Protein AF-A0A527HML2-F1 (afdb_monomer)

Solvent-accessible surface area (backbone atoms only — not comparable to full-atom values): 4523 Å² total; per-residue (Å²): 118,61,56,66,72,42,30,52,43,32,66,53,57,90,60,93,46,78,80,73,55,40,55,44,81,51,73,57,82,92,67,54,81,79,76,63,89,81,66,83,73,43,50,62,47,72,71,57,49,51,54,52,50,54,53,27,51,56,30,48,75,70,69,63,49,41,77,41,79,67,80,123

Secondary structure (DSSP, 8-state):
---HHHHHHTT--SS-----SSEEEE--TTTS----TT-------HHHHHHHHHHHHHHHHTT--EEEE---

Radius of gyration: 14.09 Å; Cα contacts (8 Å, |Δi|>4): 71; chains: 1; bounding box: 29×30×32 Å

Sequence (72 aa):
SIPEIERHRAGLDPMPLWVMVDEYNHDILEASAYFEPGARIGAFSPSFHKKIMFAFTAVVRTGQSKAIPRAD

Mean predicted aligned error: 6.32 Å

Structure (mmCIF, N/CA/C/O backbone):
data_AF-A0A527HML2-F1
#
_entry.id   AF-A0A527HML2-F1
#
loop_
_atom_site.group_PDB
_atom_site.id
_atom_site.type_symbol
_atom_site.label_atom_id
_atom_site.label_alt_id
_atom_site.label_comp_id
_atom_site.label_asym_id
_atom_site.label_entity_id
_atom_site.label_seq_id
_atom_site.pdbx_PDB_ins_code
_atom_site.Cartn_x
_atom_site.Cartn_y
_atom_site.Cartn_z
_atom_site.occupancy
_atom_site.B_iso_or_equiv
_atom_site.auth_seq_id
_atom_site.auth_comp_id
_atom_site.auth_asym_id
_atom_site.auth_atom_id
_atom_site.pdbx_PDB_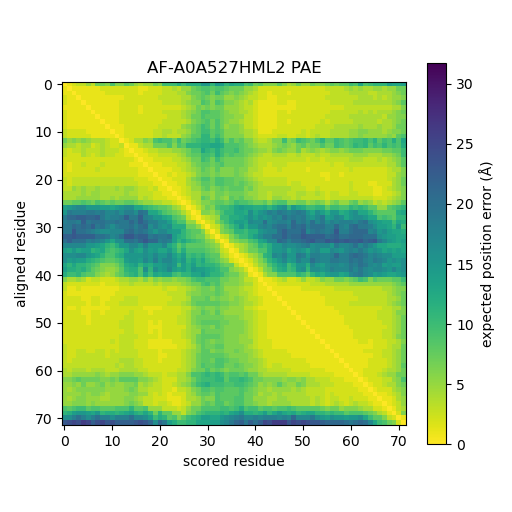model_num
ATOM 1 N N . SER A 1 1 ? 0.843 10.976 -3.868 1.00 85.00 1 SER A N 1
ATOM 2 C CA . SER A 1 1 ? 1.010 10.276 -5.157 1.00 85.00 1 SER A CA 1
ATOM 3 C C . SER A 1 1 ? 2.074 9.201 -5.011 1.00 85.00 1 SER A C 1
ATOM 5 O O . SER A 1 1 ? 2.969 9.345 -4.180 1.00 85.00 1 SER A O 1
ATOM 7 N N . ILE A 1 2 ? 1.969 8.109 -5.770 1.00 94.06 2 ILE A N 1
ATOM 8 C CA . ILE A 1 2 ? 2.979 7.037 -5.767 1.00 94.06 2 ILE A CA 1
ATOM 9 C C . ILE A 1 2 ? 4.215 7.488 -6.567 1.00 94.06 2 ILE A C 1
ATOM 11 O O . ILE A 1 2 ? 4.029 7.955 -7.695 1.00 94.06 2 ILE A O 1
ATOM 15 N N . PRO A 1 3 ? 5.452 7.372 -6.036 1.00 95.19 3 PRO A N 1
ATOM 16 C CA . PRO A 1 3 ? 6.674 7.735 -6.760 1.00 95.19 3 PRO A CA 1
ATOM 17 C C . PRO A 1 3 ? 6.824 6.963 -8.073 1.00 95.19 3 PRO A C 1
ATOM 19 O O . PRO A 1 3 ? 6.461 5.795 -8.141 1.00 95.19 3 PRO A O 1
ATOM 22 N N . GLU A 1 4 ? 7.400 7.584 -9.100 1.00 95.50 4 GLU A N 1
ATOM 23 C CA . GLU A 1 4 ? 7.534 6.979 -10.437 1.00 95.50 4 GLU A CA 1
ATOM 24 C C . GLU A 1 4 ? 8.253 5.631 -10.427 1.00 95.50 4 GLU A C 1
ATOM 26 O O . GLU A 1 4 ? 7.741 4.664 -10.984 1.00 95.50 4 GLU A O 1
ATOM 31 N N . ILE A 1 5 ? 9.363 5.532 -9.691 1.00 95.69 5 ILE A N 1
ATOM 32 C CA . ILE A 1 5 ? 10.101 4.274 -9.527 1.00 95.69 5 ILE A CA 1
ATOM 33 C C . ILE A 1 5 ? 9.241 3.154 -8.924 1.00 95.69 5 ILE A C 1
ATOM 35 O O . ILE A 1 5 ? 9.415 1.989 -9.263 1.00 95.69 5 ILE A O 1
ATOM 39 N N . GLU A 1 6 ? 8.297 3.492 -8.045 1.00 96.44 6 GLU A N 1
ATOM 40 C CA . GLU A 1 6 ? 7.396 2.520 -7.425 1.00 96.44 6 GLU A CA 1
ATOM 41 C C . GLU A 1 6 ? 6.285 2.098 -8.390 1.00 96.44 6 GLU A C 1
ATOM 43 O O . GLU A 1 6 ? 5.937 0.922 -8.425 1.00 96.44 6 GLU A O 1
ATOM 48 N N . ARG A 1 7 ? 5.786 3.014 -9.234 1.00 94.38 7 ARG A N 1
ATOM 49 C CA . ARG A 1 7 ? 4.824 2.679 -10.300 1.00 94.38 7 ARG A CA 1
ATOM 50 C C . ARG A 1 7 ? 5.439 1.737 -11.332 1.00 94.38 7 ARG A C 1
ATOM 52 O O . ARG A 1 7 ? 4.817 0.741 -11.675 1.00 94.38 7 ARG A O 1
ATOM 59 N N . HIS A 1 8 ? 6.675 2.016 -11.747 1.00 93.44 8 HIS A N 1
ATOM 60 C CA . HIS A 1 8 ? 7.407 1.183 -12.699 1.00 93.44 8 HIS A CA 1
ATOM 61 C C . HIS A 1 8 ? 7.704 -0.216 -12.139 1.00 93.44 8 HIS A C 1
ATOM 63 O O . HIS A 1 8 ? 7.459 -1.220 -12.798 1.00 93.44 8 HIS A O 1
ATOM 69 N N . ARG A 1 9 ? 8.155 -0.315 -10.879 1.00 93.56 9 ARG A N 1
ATOM 70 C CA . ARG A 1 9 ? 8.357 -1.616 -10.210 1.00 93.56 9 ARG A CA 1
ATOM 71 C C . ARG A 1 9 ? 7.064 -2.425 -10.081 1.00 93.56 9 ARG A C 1
ATOM 73 O O . ARG A 1 9 ? 7.100 -3.649 -10.185 1.00 93.56 9 ARG A O 1
ATOM 80 N N . ALA A 1 10 ? 5.939 -1.743 -9.868 1.00 91.75 10 ALA A N 1
ATOM 81 C CA . ALA A 1 10 ? 4.616 -2.353 -9.825 1.00 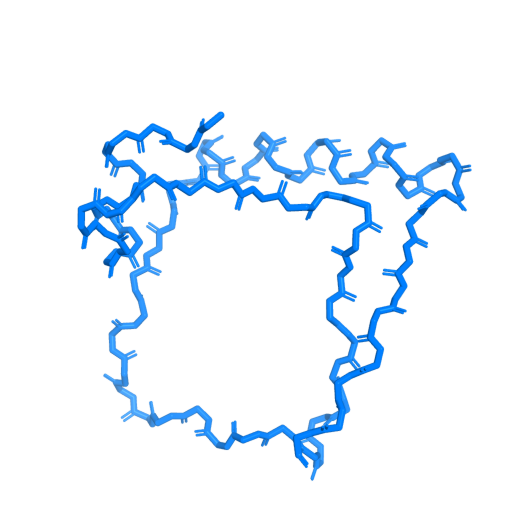91.75 10 ALA A CA 1
ATOM 82 C C . ALA A 1 10 ? 4.053 -2.710 -11.216 1.00 91.75 10 ALA A C 1
ATOM 84 O O . ALA A 1 10 ? 3.046 -3.407 -11.281 1.00 91.75 10 ALA A O 1
ATOM 85 N N . GLY A 1 11 ? 4.686 -2.274 -12.312 1.00 92.12 11 GLY A N 1
ATOM 86 C CA . GLY A 1 11 ? 4.165 -2.450 -13.672 1.00 92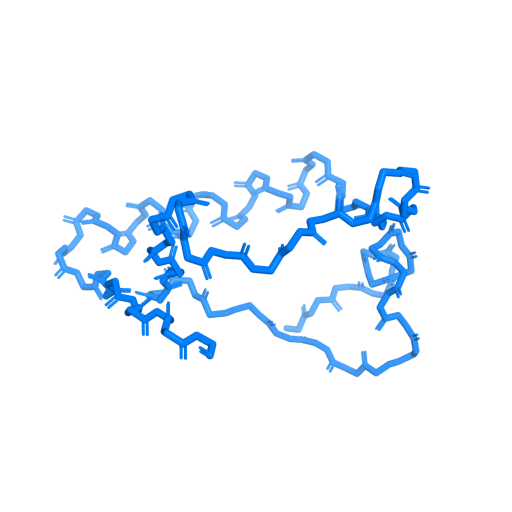.12 11 GLY A CA 1
ATOM 87 C C . GLY A 1 11 ? 2.879 -1.659 -13.933 1.00 92.12 11 GLY A C 1
ATOM 88 O O . GLY A 1 11 ? 2.035 -2.098 -14.708 1.00 92.12 11 GLY A O 1
ATOM 89 N N . LEU A 1 12 ? 2.696 -0.533 -13.234 1.00 90.81 12 LEU A N 1
ATOM 90 C CA . LEU A 1 12 ? 1.493 0.310 -13.273 1.00 90.81 12 LEU A CA 1
ATOM 91 C C . LEU A 1 12 ? 1.767 1.714 -13.854 1.00 90.81 12 LEU A C 1
ATOM 93 O O . LEU A 1 12 ? 0.958 2.632 -13.709 1.00 90.81 12 LEU A O 1
ATOM 97 N N . ASP A 1 13 ? 2.931 1.924 -14.461 1.00 86.56 13 ASP A N 1
ATOM 98 C CA . ASP A 1 13 ? 3.279 3.123 -15.221 1.00 86.56 13 ASP A CA 1
ATOM 99 C C . ASP A 1 13 ? 2.584 3.145 -16.604 1.00 86.56 13 ASP A C 1
ATOM 101 O O . ASP A 1 13 ? 2.231 2.092 -17.131 1.00 86.56 13 ASP A O 1
ATOM 105 N N . PRO A 1 14 ? 2.324 4.328 -17.208 1.00 91.25 14 PRO A N 1
ATOM 106 C CA . PRO A 1 14 ? 2.768 5.674 -16.820 1.00 91.25 14 PRO A CA 1
ATOM 107 C C . PRO A 1 14 ? 1.766 6.481 -15.975 1.00 91.25 14 PRO A C 1
ATOM 109 O O . PRO A 1 14 ? 2.061 7.621 -15.608 1.00 91.25 14 PRO A O 1
ATOM 112 N N . MET A 1 15 ? 0.588 5.937 -15.662 1.00 89.50 15 MET A N 1
ATOM 113 C CA . MET A 1 15 ? -0.494 6.717 -15.053 1.00 89.50 15 MET A CA 1
ATOM 114 C C . MET A 1 15 ? -0.164 7.200 -13.622 1.00 89.50 15 MET A C 1
ATOM 116 O O . MET A 1 15 ? 0.541 6.513 -12.878 1.00 89.50 15 MET A O 1
ATOM 120 N N . PRO A 1 16 ? -0.655 8.379 -13.190 1.00 90.25 16 PRO A N 1
ATOM 121 C CA . PRO A 1 16 ? -0.599 8.781 -11.788 1.00 90.25 16 PRO A CA 1
ATOM 122 C C . PRO A 1 16 ? -1.414 7.822 -10.913 1.00 90.25 16 PRO A C 1
ATOM 124 O O . PRO A 1 16 ? -2.546 7.491 -11.247 1.00 90.25 16 PRO A O 1
ATOM 127 N N . LEU A 1 17 ? -0.858 7.424 -9.767 1.00 92.25 17 LEU A N 1
ATOM 128 C CA . LEU A 1 17 ? -1.501 6.486 -8.841 1.00 92.25 17 LEU A CA 1
ATOM 129 C C . LEU A 1 17 ? -1.650 7.079 -7.437 1.00 92.25 17 LEU A C 1
ATOM 131 O O . LEU A 1 17 ? -0.858 7.931 -6.997 1.00 92.25 17 LEU A O 1
ATOM 135 N N . TRP A 1 18 ? -2.624 6.540 -6.710 1.00 93.56 18 TRP A N 1
ATOM 136 C CA . TRP A 1 18 ? -2.839 6.722 -5.278 1.00 93.56 18 TRP A CA 1
ATOM 137 C C . TRP A 1 18 ? -3.182 5.378 -4.622 1.00 93.56 18 TRP A C 1
ATOM 139 O O . TRP A 1 18 ? -3.535 4.420 -5.302 1.00 93.56 18 TRP A O 1
ATOM 149 N N . VAL A 1 19 ? -3.054 5.314 -3.298 1.00 91.81 19 VAL A N 1
ATOM 150 C CA . VAL A 1 19 ? -3.471 4.166 -2.482 1.00 91.81 19 VAL A CA 1
ATOM 151 C C . VAL A 1 19 ? -4.481 4.681 -1.466 1.00 91.81 19 VAL A C 1
ATOM 153 O O . VAL A 1 19 ? -4.189 5.650 -0.764 1.00 91.81 19 VAL A O 1
ATOM 156 N N . MET A 1 20 ? -5.651 4.048 -1.407 1.00 94.12 20 MET A N 1
ATOM 157 C CA . MET A 1 20 ? -6.620 4.242 -0.327 1.00 94.12 20 MET A CA 1
ATOM 158 C C . MET A 1 20 ? -6.171 3.367 0.846 1.00 94.12 20 MET A C 1
ATOM 160 O O . MET A 1 20 ? -5.936 2.176 0.665 1.00 94.12 20 MET A O 1
ATOM 164 N N . VAL A 1 21 ? -5.928 3.975 2.008 1.00 94.56 21 VAL A N 1
ATOM 165 C CA . VAL A 1 21 ? -5.368 3.293 3.198 1.00 94.56 21 VAL A CA 1
ATOM 166 C C . VAL A 1 21 ? -6.409 3.063 4.291 1.00 94.56 21 VAL A C 1
ATOM 168 O O . VAL A 1 21 ? -6.117 2.447 5.308 1.00 94.56 21 VAL A O 1
ATOM 171 N N . ASP A 1 22 ? -7.604 3.596 4.106 1.00 93.94 22 ASP A N 1
ATOM 172 C CA . ASP A 1 22 ? -8.785 3.373 4.926 1.00 93.94 22 ASP A CA 1
ATOM 173 C C . ASP A 1 22 ? -9.669 2.259 4.374 1.00 93.94 22 ASP A C 1
ATOM 175 O O . ASP A 1 22 ? -10.446 1.685 5.122 1.00 93.94 22 ASP A O 1
ATOM 179 N N . GLU A 1 23 ? -9.508 1.882 3.112 1.00 91.94 23 GLU A N 1
ATOM 180 C CA . GLU A 1 23 ? -10.251 0.795 2.485 1.00 91.94 23 GLU A CA 1
ATOM 181 C C . GLU A 1 23 ? -9.344 -0.404 2.199 1.00 91.94 23 GLU A C 1
ATOM 183 O O . GLU A 1 23 ? -8.213 -0.254 1.735 1.00 91.94 23 GLU A O 1
ATOM 188 N N . TYR A 1 24 ? -9.844 -1.612 2.453 1.00 89.06 24 TYR A N 1
ATOM 189 C CA . TYR A 1 24 ? -9.193 -2.847 2.020 1.00 89.06 24 TYR A CA 1
ATOM 190 C C . TYR A 1 24 ? -10.210 -3.806 1.411 1.00 89.06 24 TYR A C 1
ATOM 192 O O . TYR A 1 24 ? -11.345 -3.908 1.879 1.00 89.06 24 TYR A O 1
ATOM 200 N N . ASN A 1 25 ? -9.797 -4.519 0.365 1.00 84.88 25 ASN A N 1
ATOM 201 C CA . ASN A 1 25 ? -10.624 -5.564 -0.224 1.00 84.88 25 ASN A CA 1
ATOM 202 C C . ASN A 1 25 ? -10.654 -6.763 0.725 1.00 84.88 25 ASN A C 1
ATOM 204 O O . ASN A 1 25 ? -9.607 -7.211 1.199 1.00 84.88 25 ASN A O 1
ATOM 208 N N . HIS A 1 26 ? -11.852 -7.267 0.998 1.00 79.88 26 HIS A N 1
ATOM 209 C CA . HIS A 1 26 ? -12.051 -8.487 1.766 1.00 79.88 26 HIS A CA 1
ATOM 210 C C . HIS A 1 26 ? -12.610 -9.559 0.829 1.00 79.88 26 HIS A C 1
ATOM 212 O O . HIS A 1 26 ? -13.825 -9.649 0.651 1.00 79.88 26 HIS A O 1
ATOM 218 N N . ASP A 1 27 ? -11.713 -10.348 0.235 1.00 70.19 27 ASP A N 1
ATOM 219 C CA . ASP A 1 27 ? -12.081 -11.447 -0.658 1.00 70.19 27 ASP A CA 1
ATOM 220 C C . ASP A 1 27 ? -12.205 -12.767 0.102 1.00 70.19 27 ASP A C 1
ATOM 222 O O . ASP A 1 27 ? -11.359 -13.133 0.922 1.00 70.19 27 ASP A O 1
ATOM 226 N N . ILE A 1 28 ? -13.282 -13.487 -0.205 1.00 61.53 28 ILE A N 1
ATOM 227 C CA . ILE A 1 28 ? -13.484 -14.887 0.159 1.00 61.53 28 ILE A CA 1
ATOM 228 C C . ILE A 1 28 ? -12.916 -15.697 -1.014 1.00 61.53 28 ILE A C 1
ATOM 230 O O . ILE A 1 28 ? -13.316 -15.486 -2.160 1.00 61.53 28 ILE A O 1
ATOM 234 N N . LEU A 1 29 ? -11.929 -16.556 -0.742 1.00 57.31 29 LEU A N 1
ATOM 235 C CA . LEU A 1 29 ? -11.106 -17.246 -1.749 1.00 57.31 29 LEU A CA 1
ATOM 236 C C . LEU A 1 29 ? -11.948 -17.997 -2.795 1.00 57.31 29 LEU A C 1
ATOM 238 O O . LEU A 1 29 ? -11.551 -18.123 -3.947 1.00 57.31 29 LEU A O 1
ATOM 242 N N . GLU A 1 30 ? -1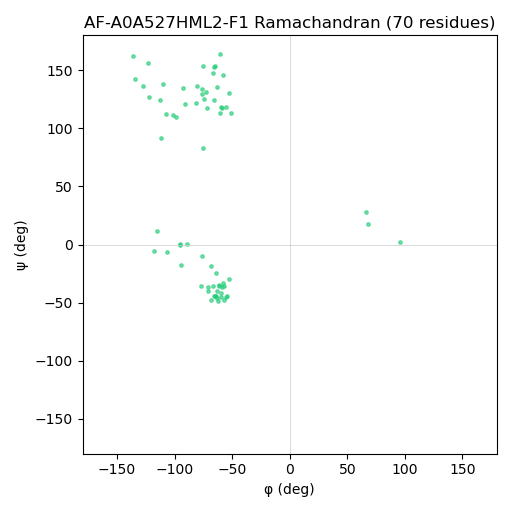3.125 -18.462 -2.391 1.00 58.06 30 GLU A N 1
ATOM 243 C CA . GLU A 1 30 ? -14.088 -19.208 -3.191 1.00 58.06 30 GLU A CA 1
ATOM 244 C C . GLU A 1 30 ? -14.752 -18.383 -4.312 1.00 58.06 30 GLU A C 1
ATOM 246 O O . GLU A 1 30 ? -15.299 -18.979 -5.237 1.00 58.06 30 GLU A O 1
ATOM 251 N N . ALA A 1 31 ? -14.710 -17.045 -4.249 1.00 57.78 31 ALA A N 1
ATOM 252 C CA . ALA A 1 31 ? -15.376 -16.147 -5.202 1.00 57.78 31 ALA A CA 1
ATOM 253 C C . ALA A 1 31 ? -14.421 -15.233 -5.993 1.00 57.78 31 ALA A C 1
ATOM 255 O O . ALA A 1 31 ? -14.871 -14.511 -6.877 1.00 57.78 31 ALA A O 1
ATOM 256 N N . SER A 1 32 ? -13.120 -15.247 -5.689 1.00 56.47 32 SER A N 1
ATOM 257 C CA . SER A 1 32 ? -12.145 -14.369 -6.345 1.00 56.47 32 SER A CA 1
ATOM 258 C C . SER A 1 32 ? -11.735 -14.923 -7.714 1.00 56.47 32 SER A C 1
ATOM 260 O O . SER A 1 32 ? -11.485 -16.125 -7.859 1.00 56.47 32 SER A O 1
ATOM 262 N N . ALA A 1 33 ? -11.653 -14.054 -8.728 1.00 56.12 33 ALA A N 1
ATOM 263 C CA . ALA A 1 33 ? -11.138 -14.415 -10.043 1.00 56.12 33 ALA A CA 1
ATOM 264 C C . ALA A 1 33 ? -9.749 -15.076 -9.930 1.00 56.12 33 ALA A C 1
ATOM 266 O O . ALA A 1 33 ? -8.841 -14.578 -9.266 1.00 56.12 33 ALA A O 1
ATOM 267 N N . TYR A 1 34 ? -9.593 -16.224 -10.591 1.00 58.34 34 TYR A N 1
ATOM 268 C CA . TYR A 1 34 ? -8.366 -17.017 -10.621 1.00 58.34 34 TYR A CA 1
ATOM 269 C C . TYR A 1 34 ? -7.160 -16.137 -10.995 1.00 58.34 34 TYR A C 1
ATOM 271 O O . TYR A 1 34 ? -7.071 -15.656 -12.125 1.00 58.34 34 TYR A O 1
ATOM 279 N N . PHE A 1 35 ? -6.222 -15.925 -10.063 1.00 61.53 35 PHE A N 1
ATOM 280 C CA . PHE A 1 35 ? -4.936 -15.314 -10.399 1.00 61.53 35 PHE A CA 1
ATOM 281 C C . PHE A 1 35 ? -4.245 -16.197 -11.437 1.00 61.53 35 PHE A C 1
ATOM 283 O O . PHE A 1 35 ? -3.951 -17.359 -11.157 1.00 61.53 35 PHE A O 1
ATOM 290 N N . GLU A 1 36 ? -3.996 -15.657 -12.629 1.00 64.56 36 GLU A N 1
ATOM 291 C CA . GLU A 1 36 ? -3.358 -16.401 -13.711 1.00 64.56 36 GLU A CA 1
ATOM 292 C C . GLU A 1 36 ? -1.974 -16.903 -13.240 1.00 64.56 36 GLU A C 1
ATOM 294 O O . GLU A 1 36 ? -1.108 -16.090 -12.885 1.00 64.56 36 GLU A O 1
ATOM 299 N N . PRO A 1 37 ? -1.742 -18.229 -13.174 1.00 61.78 37 PRO A N 1
ATOM 300 C CA . PRO A 1 37 ? -0.487 -18.779 -12.690 1.00 61.78 37 PRO A CA 1
ATOM 301 C C . PRO A 1 37 ? 0.665 -18.301 -13.573 1.00 61.78 37 PRO A C 1
ATOM 303 O O . PRO A 1 37 ? 0.758 -18.655 -14.745 1.00 61.78 37 PRO A O 1
ATOM 306 N N . GLY A 1 38 ? 1.553 -17.483 -13.007 1.00 63.94 38 GLY A N 1
ATOM 307 C CA . GLY A 1 38 ? 2.682 -16.903 -13.736 1.00 63.94 38 GLY A CA 1
ATOM 308 C C . GLY A 1 38 ? 2.449 -15.493 -14.283 1.00 63.94 38 GLY A C 1
ATOM 309 O O . GLY A 1 38 ? 3.376 -14.938 -14.880 1.00 63.94 38 GLY A O 1
ATOM 310 N N . ALA A 1 39 ? 1.288 -14.874 -14.031 1.00 70.00 39 ALA A N 1
ATOM 311 C CA . ALA A 1 39 ? 1.138 -13.437 -14.221 1.00 70.00 39 ALA A CA 1
ATOM 312 C C . ALA A 1 39 ? 2.218 -12.711 -13.412 1.00 70.00 39 ALA A C 1
ATOM 314 O O . ALA A 1 39 ? 2.300 -12.815 -12.185 1.00 70.00 39 ALA A O 1
ATOM 315 N N . ARG A 1 40 ? 3.088 -11.978 -14.111 1.00 63.78 40 ARG A N 1
ATOM 316 C CA . ARG A 1 40 ? 4.081 -11.114 -13.474 1.00 63.78 40 ARG A CA 1
ATOM 317 C C . ARG A 1 40 ? 3.372 -9.873 -12.954 1.00 63.78 40 ARG A C 1
ATOM 319 O O . ARG A 1 40 ? 3.355 -8.841 -13.615 1.00 63.78 40 ARG A O 1
ATOM 326 N N . ILE A 1 41 ? 2.785 -9.987 -11.771 1.00 76.12 41 ILE A N 1
ATOM 327 C CA . ILE A 1 41 ? 2.334 -8.824 -11.016 1.00 76.12 41 ILE A CA 1
ATOM 328 C C . ILE A 1 41 ? 3.607 -8.142 -10.506 1.00 76.12 41 ILE A C 1
ATOM 330 O O . ILE A 1 41 ? 4.409 -8.761 -9.802 1.00 76.12 41 ILE A O 1
ATOM 334 N N . GLY A 1 42 ? 3.849 -6.901 -10.928 1.00 87.38 42 GLY A N 1
ATOM 335 C CA . GLY A 1 42 ? 4.960 -6.117 -10.399 1.00 87.38 42 GLY A CA 1
ATOM 336 C C . GLY A 1 42 ? 4.819 -5.917 -8.887 1.00 87.38 42 GLY A C 1
ATOM 337 O O . GLY A 1 42 ? 3.752 -6.114 -8.306 1.00 87.38 42 GLY A O 1
ATOM 338 N N . ALA A 1 43 ? 5.897 -5.513 -8.223 1.00 91.50 43 ALA A N 1
ATOM 339 C CA . ALA A 1 43 ? 5.908 -5.350 -6.774 1.00 91.50 43 ALA A CA 1
ATOM 340 C C . ALA A 1 43 ? 6.410 -3.965 -6.383 1.00 91.50 43 ALA A C 1
ATOM 342 O O . ALA A 1 43 ? 7.434 -3.501 -6.879 1.00 91.50 43 ALA A O 1
ATOM 343 N N . PHE A 1 44 ? 5.739 -3.327 -5.427 1.00 94.19 44 PHE A N 1
ATOM 344 C CA . PHE A 1 44 ? 6.3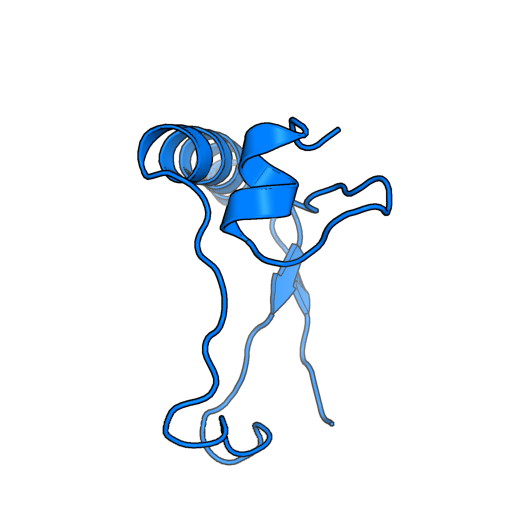23 -2.176 -4.747 1.00 94.19 44 PHE A CA 1
ATOM 345 C C . PHE A 1 44 ? 7.556 -2.591 -3.943 1.00 94.19 44 PHE A C 1
ATOM 347 O O . PHE A 1 44 ? 7.675 -3.728 -3.479 1.00 94.19 44 PHE A O 1
ATOM 354 N N . SER A 1 45 ? 8.476 -1.655 -3.726 1.00 96.44 45 SER A N 1
ATOM 355 C CA . SER A 1 45 ? 9.645 -1.925 -2.899 1.00 96.44 45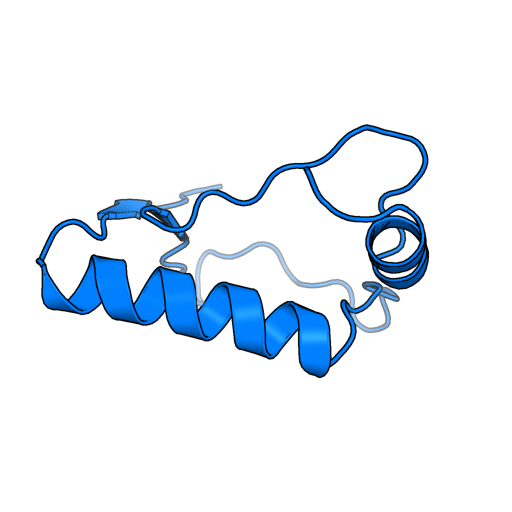 SER A CA 1
ATOM 356 C C . SER A 1 45 ? 9.263 -2.185 -1.437 1.00 96.44 45 SER A C 1
ATOM 358 O O . SER A 1 45 ? 8.277 -1.627 -0.941 1.00 96.44 45 SER A O 1
ATOM 360 N N . PRO A 1 46 ? 10.073 -2.955 -0.684 1.00 97.12 46 PRO A N 1
ATOM 361 C CA . PRO A 1 46 ? 9.811 -3.201 0.734 1.00 97.12 46 PRO A CA 1
ATOM 362 C C . PRO A 1 46 ? 9.710 -1.914 1.564 1.00 97.12 46 PRO A C 1
ATOM 364 O O . PRO A 1 46 ? 8.908 -1.823 2.494 1.00 97.12 46 PRO A O 1
ATOM 367 N N . SER A 1 47 ? 10.502 -0.892 1.226 1.00 97.19 47 SER A N 1
ATOM 368 C CA . SER A 1 47 ? 10.483 0.393 1.928 1.00 97.19 47 SER A CA 1
ATOM 369 C C . SER A 1 47 ? 9.211 1.187 1.632 1.00 97.19 47 SER A C 1
ATOM 371 O O . SER A 1 47 ? 8.672 1.824 2.538 1.00 97.19 47 SER A O 1
ATOM 373 N N . PHE A 1 48 ? 8.702 1.128 0.399 1.00 96.31 48 PHE A N 1
ATOM 374 C CA . PHE A 1 48 ? 7.422 1.728 0.044 1.00 96.31 48 PHE A CA 1
ATOM 375 C C . PHE A 1 48 ? 6.256 0.988 0.705 1.00 96.31 48 PHE A C 1
ATOM 377 O O . PHE A 1 48 ? 5.435 1.611 1.379 1.00 96.31 48 PHE A O 1
ATOM 384 N N . HIS A 1 49 ? 6.247 -0.343 0.617 1.00 95.25 49 HIS A N 1
ATOM 385 C CA . HIS A 1 49 ? 5.252 -1.193 1.267 1.00 95.25 49 HIS A CA 1
ATOM 386 C C . HIS A 1 49 ? 5.170 -0.929 2.779 1.00 95.25 49 HIS A C 1
ATOM 388 O O . HIS A 1 49 ? 4.085 -0.722 3.319 1.00 95.25 49 HIS A O 1
ATOM 394 N N . LYS A 1 50 ? 6.315 -0.814 3.468 1.00 97.31 50 LYS A N 1
ATOM 395 C CA . LYS A 1 50 ? 6.356 -0.498 4.905 1.00 97.31 50 LYS A CA 1
ATOM 396 C C . LYS A 1 50 ? 5.684 0.839 5.245 1.00 97.31 50 LYS A C 1
ATOM 398 O O . LYS A 1 50 ? 5.032 0.938 6.283 1.00 97.31 50 LYS A O 1
ATOM 403 N N . LYS A 1 51 ? 5.816 1.860 4.389 1.00 96.38 51 LYS A N 1
ATOM 404 C CA . LYS A 1 51 ? 5.148 3.162 4.582 1.00 96.38 51 LYS A CA 1
ATOM 405 C C . LYS A 1 51 ? 3.630 3.031 4.475 1.00 96.38 51 LYS A C 1
ATOM 407 O O . LYS A 1 51 ? 2.924 3.564 5.327 1.00 96.38 51 LYS A O 1
ATOM 412 N N . ILE A 1 52 ? 3.147 2.291 3.474 1.00 95.62 52 ILE A N 1
ATOM 413 C CA . ILE A 1 52 ? 1.717 1.998 3.308 1.00 95.62 52 ILE A CA 1
ATOM 414 C C . ILE A 1 52 ? 1.189 1.250 4.533 1.00 95.62 52 ILE A C 1
ATOM 416 O O . ILE A 1 52 ? 0.167 1.636 5.089 1.00 95.62 52 ILE A O 1
ATOM 420 N N . MET A 1 53 ? 1.921 0.245 5.019 1.00 95.56 53 MET A N 1
ATOM 421 C CA . MET A 1 53 ? 1.487 -0.543 6.175 1.00 95.56 53 MET A CA 1
ATOM 422 C C . MET A 1 53 ? 1.451 0.242 7.476 1.00 95.56 53 MET A C 1
ATOM 424 O O . MET A 1 53 ? 0.539 0.050 8.281 1.00 95.56 53 MET A O 1
ATOM 428 N N . PHE A 1 54 ? 2.389 1.165 7.673 1.00 97.25 54 PHE A N 1
ATOM 429 C CA . PHE A 1 54 ? 2.340 2.073 8.811 1.00 97.25 54 PHE A CA 1
ATOM 430 C C . PHE A 1 54 ? 1.099 2.977 8.765 1.00 97.25 54 PHE A C 1
ATOM 432 O O . PHE A 1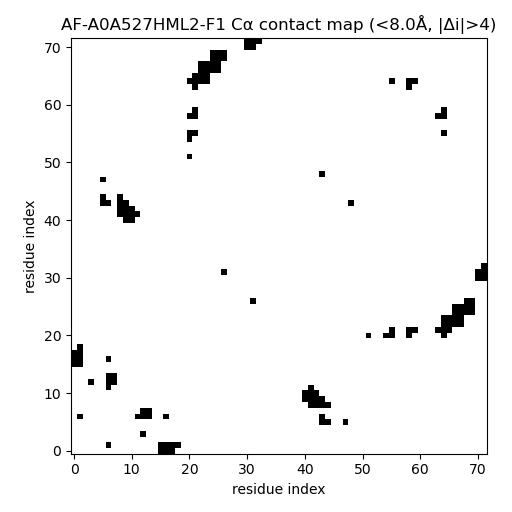 54 ? 0.396 3.093 9.768 1.00 97.25 54 PHE A O 1
ATOM 439 N N . ALA A 1 55 ? 0.797 3.562 7.600 1.00 96.12 55 ALA A N 1
ATOM 440 C CA . ALA A 1 55 ? -0.392 4.391 7.409 1.00 96.12 55 ALA A CA 1
ATOM 441 C C . ALA A 1 55 ? -1.687 3.589 7.620 1.00 96.12 55 ALA A C 1
ATOM 443 O O . ALA A 1 55 ? -2.533 3.997 8.408 1.00 96.12 55 ALA A O 1
ATOM 444 N N . PHE A 1 56 ? -1.795 2.412 7.002 1.00 95.88 56 PHE A N 1
ATOM 445 C CA . PHE A 1 56 ? -2.936 1.508 7.164 1.00 95.88 56 PHE A CA 1
ATOM 446 C C . PHE A 1 56 ? -3.157 1.127 8.635 1.00 95.88 56 PHE A C 1
ATOM 448 O O . PHE A 1 56 ? -4.256 1.260 9.164 1.00 95.88 56 PHE A O 1
ATOM 455 N N . THR A 1 57 ? -2.092 0.737 9.343 1.00 95.50 57 THR A N 1
ATOM 456 C CA . THR A 1 57 ? -2.178 0.353 10.763 1.00 95.50 57 THR A CA 1
ATOM 457 C C . THR A 1 57 ? -2.657 1.511 11.639 1.00 95.50 57 THR A C 1
ATOM 459 O O . THR A 1 57 ? -3.388 1.290 12.605 1.00 95.50 57 THR A O 1
ATOM 462 N N . ALA A 1 58 ? -2.266 2.748 11.321 1.00 96.75 58 ALA A N 1
ATOM 463 C CA . ALA A 1 58 ? -2.754 3.927 12.028 1.00 96.75 58 ALA A CA 1
ATOM 464 C C . ALA A 1 58 ? -4.273 4.107 11.855 1.00 96.75 58 ALA A C 1
ATOM 466 O O . ALA A 1 58 ? -4.950 4.398 12.836 1.00 96.75 58 ALA A O 1
ATOM 467 N N . VAL A 1 59 ? -4.810 3.861 10.654 1.00 96.31 59 VAL A N 1
ATOM 468 C CA . VAL A 1 59 ? -6.256 3.934 10.369 1.00 96.31 59 VAL A CA 1
ATOM 469 C C . VAL A 1 59 ? -7.035 2.787 11.020 1.00 96.31 59 VAL A C 1
ATOM 471 O O . VAL A 1 59 ? -8.101 2.996 11.597 1.00 96.31 59 VAL A O 1
ATOM 474 N N . VAL A 1 60 ? -6.489 1.569 11.004 1.00 93.75 60 VAL A N 1
ATOM 475 C CA . VAL A 1 60 ? -7.107 0.417 11.683 1.00 93.75 60 VAL A CA 1
ATOM 476 C C . VAL A 1 60 ? -7.239 0.679 13.186 1.00 93.75 60 VAL A C 1
ATOM 478 O O . VAL A 1 60 ? -8.280 0.407 13.778 1.00 93.75 60 VAL A O 1
ATOM 481 N N . ARG A 1 61 ? -6.214 1.269 13.815 1.00 95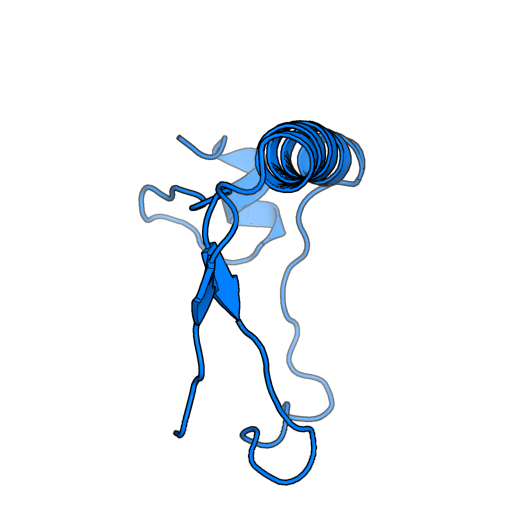.06 61 ARG A N 1
ATOM 482 C CA . ARG A 1 61 ? -6.222 1.585 15.255 1.00 95.06 61 ARG A CA 1
ATOM 483 C C . ARG A 1 61 ? -7.276 2.613 15.660 1.00 95.06 61 ARG A C 1
ATOM 485 O O . ARG A 1 61 ? -7.675 2.619 16.819 1.00 95.06 61 ARG A O 1
ATOM 492 N N . THR A 1 62 ? -7.719 3.470 14.744 1.00 95.88 62 THR A N 1
ATOM 493 C CA . THR A 1 62 ? -8.796 4.438 15.003 1.00 95.88 62 THR A CA 1
ATOM 494 C C . THR A 1 62 ? -10.185 3.874 14.691 1.00 95.88 62 THR A C 1
ATOM 496 O O . THR A 1 62 ? -11.179 4.582 14.849 1.00 95.88 62 THR A O 1
ATOM 499 N N . GLY A 1 63 ? -10.276 2.613 14.247 1.00 92.44 63 GLY A N 1
ATOM 500 C CA . GLY A 1 63 ? -11.535 1.981 13.848 1.00 92.44 63 GLY A CA 1
ATOM 501 C C . GLY A 1 63 ? -12.145 2.584 12.580 1.00 92.44 63 GLY A C 1
ATOM 502 O O . GLY A 1 63 ? -13.334 2.408 12.342 1.00 92.44 63 GLY A O 1
ATOM 503 N N . GLN A 1 64 ? -11.357 3.317 11.788 1.00 92.19 64 GLN A N 1
ATOM 504 C CA . GLN A 1 64 ? -11.819 3.997 10.572 1.00 92.19 64 GLN A CA 1
ATOM 505 C C . GLN A 1 64 ? -11.576 3.169 9.300 1.00 92.19 64 GLN A C 1
ATOM 507 O O . GLN A 1 64 ? -11.894 3.621 8.206 1.00 92.19 64 GLN A O 1
ATOM 512 N N . SER A 1 65 ? -11.006 1.964 9.419 1.00 93.06 65 SER A N 1
ATOM 513 C CA . SER A 1 65 ? -10.795 1.080 8.271 1.00 93.06 65 SER A CA 1
ATOM 514 C C . SER A 1 65 ? -12.096 0.404 7.839 1.00 93.06 65 SER A C 1
ATOM 516 O O . SER A 1 65 ? -12.793 -0.180 8.673 1.00 93.06 65 SER A O 1
ATOM 518 N N . LYS A 1 66 ? -12.375 0.391 6.539 1.00 93.00 66 LYS A N 1
ATOM 519 C CA . LYS A 1 66 ? -13.551 -0.209 5.921 1.00 93.00 66 LYS A CA 1
ATOM 520 C C . LYS A 1 66 ? -13.157 -1.414 5.070 1.00 93.00 66 LYS A C 1
ATOM 522 O O . LYS A 1 66 ? -12.355 -1.306 4.144 1.00 93.00 66 LYS A O 1
ATOM 527 N N . ALA A 1 67 ? -13.765 -2.559 5.367 1.00 90.38 67 ALA A N 1
ATOM 528 C CA . ALA A 1 67 ? -13.730 -3.703 4.469 1.00 90.38 67 ALA A CA 1
ATOM 529 C C . ALA A 1 67 ? -14.662 -3.423 3.285 1.00 90.38 67 ALA A C 1
ATOM 531 O O . ALA A 1 67 ? -15.841 -3.115 3.484 1.00 90.38 67 ALA A O 1
ATOM 532 N N . ILE A 1 68 ? -14.141 -3.522 2.069 1.00 87.38 68 ILE A N 1
ATOM 533 C CA . ILE A 1 68 ? -14.929 -3.439 0.844 1.00 87.38 68 ILE A CA 1
ATOM 534 C C . ILE A 1 68 ? -15.189 -4.874 0.379 1.00 87.38 68 ILE A C 1
ATOM 536 O O . ILE A 1 68 ? -14.239 -5.543 -0.042 1.00 87.38 68 ILE A O 1
ATOM 540 N N . PRO A 1 69 ? -16.439 -5.371 0.471 1.00 82.19 69 PRO A N 1
ATOM 541 C CA . PRO A 1 69 ? -16.795 -6.637 -0.141 1.00 82.19 69 PRO A CA 1
ATOM 542 C C . PRO A 1 69 ? -16.684 -6.464 -1.651 1.00 82.19 69 PRO A C 1
ATOM 544 O O . PRO A 1 69 ? -17.306 -5.559 -2.215 1.00 82.19 69 PRO A O 1
ATOM 547 N N . ARG A 1 70 ? -15.894 -7.314 -2.298 1.00 66.19 70 ARG A N 1
ATOM 548 C CA . ARG A 1 70 ? -15.890 -7.420 -3.751 1.00 66.19 70 ARG A CA 1
ATOM 549 C C . ARG A 1 70 ? -16.563 -8.732 -4.112 1.00 66.19 70 ARG A C 1
ATOM 551 O O . ARG A 1 70 ? -16.110 -9.804 -3.736 1.00 66.19 70 ARG A O 1
ATOM 558 N N . ALA A 1 71 ? -17.732 -8.609 -4.723 1.00 59.09 71 ALA A N 1
ATOM 559 C CA . ALA A 1 71 ? -18.313 -9.678 -5.508 1.00 59.09 71 ALA A CA 1
ATOM 560 C C . ALA A 1 71 ? -18.029 -9.275 -6.951 1.00 59.09 71 ALA A C 1
ATOM 562 O O . ALA A 1 71 ? -18.522 -8.230 -7.385 1.00 59.09 71 ALA A O 1
ATOM 563 N N . ASP A 1 72 ? -17.153 -10.024 -7.610 1.00 55.34 72 ASP A N 1
ATOM 564 C CA . ASP A 1 72 ? -16.943 -9.901 -9.051 1.00 55.34 72 ASP A CA 1
ATOM 565 C C . ASP A 1 72 ? -18.175 -10.427 -9.809 1.00 55.34 72 ASP A C 1
ATOM 567 O O . ASP A 1 72 ? -18.777 -11.433 -9.356 1.00 55.34 72 ASP A O 1
#

Foldseek 3Di:
DDDCVQCVQQVNPDDDDDDDLQEDEDDDPVQDDDDDVPPPGGGGDPVVVVVSVVSNVVNVVVVSHDHDYDRD

pLDDT: mean 85.18,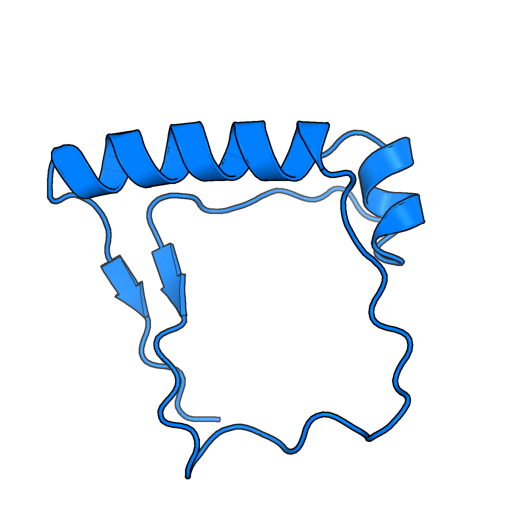 std 14.0, range [55.34, 97.31]